Protein AF-A0A1F7X218-F1 (afdb_monomer)

Structure (mmCIF, N/CA/C/O backbone):
data_AF-A0A1F7X218-F1
#
_entry.id   AF-A0A1F7X218-F1
#
loop_
_atom_site.group_PDB
_atom_site.id
_atom_site.type_symbol
_atom_site.label_atom_id
_atom_site.label_alt_id
_atom_site.label_comp_id
_atom_site.label_asym_id
_atom_site.label_entity_id
_atom_site.label_seq_id
_atom_site.pdbx_PDB_ins_code
_atom_site.Cartn_x
_atom_site.Cartn_y
_atom_site.Cartn_z
_atom_site.occupancy
_atom_site.B_iso_or_equiv
_atom_site.auth_seq_id
_atom_site.auth_comp_id
_atom_site.auth_asym_id
_atom_site.auth_atom_id
_atom_site.pdbx_PDB_model_num
ATOM 1 N N . MET A 1 1 ? 25.423 7.114 1.456 1.00 47.88 1 MET A N 1
ATOM 2 C CA . MET A 1 1 ? 23.994 7.000 1.081 1.00 47.88 1 MET A CA 1
ATOM 3 C C . MET A 1 1 ? 23.928 6.891 -0.432 1.00 47.88 1 MET A C 1
ATOM 5 O O . MET A 1 1 ? 24.607 7.679 -1.079 1.00 47.88 1 MET A O 1
ATOM 9 N N . SER A 1 2 ? 23.208 5.918 -0.995 1.00 45.34 2 SER A N 1
ATOM 10 C CA . SER A 1 2 ? 23.047 5.819 -2.453 1.00 45.34 2 SER A CA 1
ATOM 11 C C . SER A 1 2 ? 22.156 6.954 -2.964 1.00 45.34 2 SER A C 1
ATOM 13 O O . SER A 1 2 ? 21.185 7.329 -2.310 1.00 45.34 2 SER A O 1
ATOM 15 N N . GLU A 1 3 ? 22.471 7.518 -4.132 1.00 68.12 3 GLU A N 1
ATOM 16 C CA . GLU A 1 3 ? 21.651 8.583 -4.731 1.00 68.12 3 GLU A CA 1
ATOM 17 C C . GLU A 1 3 ? 20.257 8.104 -5.172 1.00 68.12 3 GLU A C 1
ATOM 19 O O . GLU A 1 3 ? 19.322 8.903 -5.261 1.00 68.12 3 GLU A O 1
ATOM 24 N N . ILE A 1 4 ? 20.120 6.807 -5.449 1.00 71.38 4 ILE A N 1
ATOM 25 C CA . ILE A 1 4 ? 18.942 6.193 -6.065 1.00 71.38 4 ILE A CA 1
ATOM 26 C C . ILE A 1 4 ? 18.221 5.327 -5.028 1.00 71.38 4 ILE A C 1
ATOM 28 O O . ILE A 1 4 ? 18.868 4.546 -4.320 1.00 71.38 4 ILE A O 1
ATOM 32 N N . ARG A 1 5 ? 16.889 5.475 -4.940 1.00 74.81 5 ARG A N 1
ATOM 33 C CA . ARG A 1 5 ? 16.036 4.624 -4.099 1.00 74.81 5 ARG A CA 1
ATOM 34 C C . ARG A 1 5 ? 16.045 3.191 -4.636 1.00 74.81 5 ARG A C 1
ATOM 36 O O . ARG A 1 5 ? 15.810 2.968 -5.820 1.00 74.81 5 ARG A O 1
ATOM 43 N N . THR A 1 6 ? 16.301 2.220 -3.764 1.00 84.06 6 THR A N 1
ATOM 44 C CA . THR A 1 6 ? 16.235 0.788 -4.090 1.00 84.06 6 THR A CA 1
ATOM 45 C C . THR A 1 6 ? 14.907 0.187 -3.633 1.00 84.06 6 THR A C 1
ATOM 47 O O . THR A 1 6 ? 14.291 0.677 -2.681 1.00 84.06 6 THR A O 1
ATOM 50 N N . ILE A 1 7 ? 14.462 -0.878 -4.306 1.00 84.94 7 ILE A N 1
ATOM 51 C CA . ILE A 1 7 ? 13.255 -1.620 -3.923 1.00 84.94 7 ILE A CA 1
ATOM 52 C C . ILE A 1 7 ? 13.508 -2.291 -2.571 1.00 84.94 7 ILE A C 1
ATOM 54 O O . ILE A 1 7 ? 14.444 -3.077 -2.430 1.00 84.94 7 ILE A O 1
ATOM 58 N N . ARG A 1 8 ? 12.670 -1.976 -1.580 1.00 87.06 8 ARG A N 1
ATOM 59 C CA . ARG A 1 8 ? 12.684 -2.628 -0.266 1.00 87.06 8 ARG A CA 1
ATOM 60 C C . ARG A 1 8 ? 11.854 -3.904 -0.290 1.00 87.06 8 ARG A C 1
ATOM 62 O O . ARG A 1 8 ? 12.276 -4.919 0.253 1.00 87.06 8 ARG A O 1
ATOM 69 N N . ARG A 1 9 ? 10.661 -3.836 -0.888 1.00 86.12 9 ARG A N 1
ATOM 70 C CA . ARG A 1 9 ? 9.694 -4.938 -0.915 1.00 86.12 9 ARG A CA 1
ATOM 71 C C . ARG A 1 9 ? 8.731 -4.789 -2.089 1.00 86.12 9 ARG A C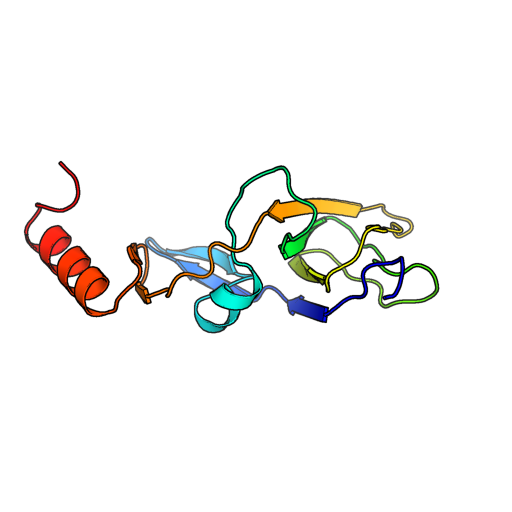 1
ATOM 73 O O . ARG A 1 9 ? 8.331 -3.677 -2.430 1.00 86.12 9 ARG A O 1
ATOM 80 N N . ILE A 1 10 ? 8.341 -5.921 -2.664 1.00 86.31 10 ILE A N 1
ATOM 81 C CA . ILE A 1 10 ? 7.256 -6.035 -3.643 1.00 86.31 10 ILE A CA 1
ATOM 82 C C . ILE A 1 10 ? 6.118 -6.778 -2.951 1.00 86.31 10 ILE A C 1
ATOM 84 O O . ILE A 1 10 ? 6.353 -7.812 -2.324 1.00 86.31 10 ILE A O 1
ATOM 88 N N . ILE A 1 11 ? 4.899 -6.249 -3.033 1.00 84.75 11 ILE A N 1
ATOM 89 C CA . ILE A 1 11 ? 3.715 -6.875 -2.445 1.00 84.75 11 ILE A CA 1
ATOM 90 C C . ILE A 1 11 ? 2.713 -7.186 -3.547 1.00 84.75 11 ILE A C 1
ATOM 92 O O . ILE A 1 11 ? 2.259 -6.293 -4.266 1.00 84.75 11 ILE A O 1
ATOM 96 N N . THR A 1 12 ? 2.379 -8.468 -3.675 1.00 86.06 12 THR A N 1
ATOM 97 C CA . THR A 1 12 ? 1.374 -8.970 -4.612 1.00 86.06 12 THR A CA 1
ATOM 98 C C . THR A 1 12 ? -0.015 -8.823 -4.012 1.00 86.06 12 THR A C 1
ATOM 100 O O . THR A 1 12 ? -0.281 -9.294 -2.906 1.00 86.06 12 THR A O 1
ATOM 103 N N . GLY A 1 13 ? -0.923 -8.193 -4.756 1.00 78.75 13 GLY A N 1
ATOM 104 C CA . GLY A 1 13 ? -2.309 -8.055 -4.343 1.00 78.75 13 GLY A CA 1
ATOM 105 C C . GLY A 1 13 ? -3.016 -9.405 -4.204 1.00 78.75 13 GLY A C 1
ATOM 106 O O . GLY A 1 13 ? -2.970 -10.251 -5.098 1.00 78.75 13 GLY A O 1
ATOM 107 N N . THR A 1 14 ? -3.731 -9.587 -3.099 1.00 79.56 14 THR A N 1
ATOM 108 C CA . THR A 1 14 ? -4.541 -10.782 -2.834 1.00 79.56 14 THR A CA 1
ATOM 109 C C . THR A 1 14 ? -6.016 -10.480 -3.060 1.00 79.56 14 THR A C 1
ATOM 111 O O . THR A 1 14 ? -6.502 -9.394 -2.745 1.00 79.56 14 THR A O 1
ATOM 114 N N . ARG A 1 15 ? -6.761 -11.427 -3.641 1.00 81.31 15 ARG A N 1
ATOM 115 C CA . ARG A 1 15 ? -8.216 -11.278 -3.782 1.00 81.31 15 ARG A CA 1
ATOM 116 C C . ARG A 1 15 ? -8.864 -11.441 -2.412 1.00 81.31 15 ARG A C 1
ATOM 118 O O . ARG A 1 15 ? -8.681 -12.471 -1.775 1.00 81.31 15 ARG A O 1
ATOM 125 N N . THR A 1 16 ? -9.648 -10.455 -2.003 1.00 78.00 16 THR A N 1
ATOM 126 C CA . THR A 1 16 ? -10.410 -10.473 -0.754 1.00 78.00 16 THR A CA 1
ATOM 127 C C . THR A 1 16 ? -11.826 -9.953 -0.983 1.00 78.00 16 THR A C 1
ATOM 129 O O . THR A 1 16 ? -12.162 -9.453 -2.062 1.00 78.00 16 THR A O 1
ATOM 132 N N . GLN A 1 17 ? -12.662 -10.099 0.038 1.00 74.25 17 GLN A N 1
ATOM 133 C CA . GLN A 1 17 ? -14.021 -9.592 0.081 1.00 74.25 17 GLN A CA 1
ATOM 134 C C . GLN A 1 17 ? -14.181 -8.711 1.324 1.00 74.25 17 GLN A C 1
ATOM 136 O O . GLN A 1 17 ? -13.880 -9.169 2.422 1.00 74.25 17 GLN A O 1
ATOM 141 N N . ASP A 1 18 ? -14.637 -7.470 1.148 1.00 65.75 18 ASP A N 1
ATOM 142 C CA . ASP A 1 18 ? -14.956 -6.553 2.251 1.00 65.75 18 ASP A CA 1
ATOM 143 C C . ASP A 1 18 ? -16.465 -6.288 2.328 1.00 65.75 18 ASP A C 1
ATOM 145 O O . ASP A 1 18 ? -17.181 -6.356 1.322 1.00 65.75 18 ASP A O 1
ATOM 149 N N . GLY A 1 19 ? -16.934 -5.927 3.528 1.00 64.88 19 GLY A N 1
ATOM 150 C CA . GLY A 1 19 ? -18.281 -5.406 3.776 1.00 64.88 19 GLY A CA 1
ATOM 151 C C . GLY A 1 19 ? -19.394 -6.230 3.122 1.00 64.88 19 GLY A C 1
ATOM 152 O O . GLY A 1 19 ? -19.411 -7.453 3.231 1.00 64.88 19 GLY A O 1
ATOM 153 N N . ALA A 1 20 ? -20.305 -5.557 2.410 1.00 56.84 20 ALA A N 1
ATOM 154 C CA . ALA A 1 20 ? -21.471 -6.113 1.705 1.00 56.84 20 ALA A CA 1
ATOM 155 C C . ALA A 1 20 ? -21.137 -7.052 0.518 1.00 56.84 20 ALA A C 1
ATOM 157 O O . ALA A 1 20 ? -21.854 -7.111 -0.479 1.00 56.84 20 ALA A O 1
ATOM 158 N N . GLY A 1 21 ? -20.026 -7.777 0.596 1.00 67.56 21 GLY A N 1
ATOM 159 C CA . GLY A 1 21 ? -19.609 -8.760 -0.382 1.00 67.56 21 GLY A CA 1
ATOM 160 C C . GLY A 1 21 ? -18.758 -8.204 -1.525 1.00 67.56 21 GLY A C 1
ATOM 161 O O . GLY A 1 21 ? -18.592 -8.895 -2.535 1.00 67.56 21 GLY A O 1
ATOM 162 N N . VAL A 1 22 ? -18.200 -6.999 -1.384 1.00 52.97 22 VAL A N 1
ATOM 163 C CA . VAL A 1 22 ? -17.408 -6.331 -2.425 1.00 52.97 22 VAL A CA 1
ATOM 164 C C . VAL A 1 22 ? -16.090 -7.070 -2.627 1.00 52.97 22 VAL A C 1
ATOM 166 O O . VAL A 1 22 ? -15.276 -7.165 -1.713 1.00 52.97 22 VAL A O 1
ATOM 169 N N . LYS A 1 23 ? -15.865 -7.585 -3.841 1.00 65.31 23 LYS A N 1
ATOM 170 C CA . LYS A 1 23 ? -14.609 -8.243 -4.219 1.00 65.31 23 LYS A CA 1
ATOM 171 C C . LYS A 1 23 ? -13.578 -7.195 -4.608 1.00 65.31 23 LYS A C 1
ATOM 173 O O . LYS A 1 23 ? -13.820 -6.397 -5.509 1.00 65.31 23 LYS A O 1
ATOM 178 N N . LEU A 1 24 ? -12.412 -7.247 -3.984 1.00 70.88 24 LEU A N 1
ATOM 179 C CA . LEU A 1 24 ? -11.304 -6.342 -4.268 1.00 70.88 24 LEU A CA 1
ATOM 180 C C . LEU A 1 24 ? -9.964 -7.069 -4.215 1.00 70.88 24 LEU A C 1
ATOM 182 O O . LEU A 1 24 ? -9.855 -8.199 -3.740 1.00 70.88 24 LEU A O 1
ATOM 186 N N . VAL A 1 25 ? -8.939 -6.416 -4.748 1.00 72.69 25 VAL A N 1
ATOM 187 C CA . VAL A 1 25 ? -7.553 -6.864 -4.638 1.00 72.69 25 VAL A CA 1
ATOM 188 C C . VAL A 1 25 ? -6.899 -6.018 -3.553 1.00 72.69 25 VAL A C 1
ATOM 190 O O . VAL A 1 25 ? -6.694 -4.823 -3.748 1.00 72.69 25 VAL A O 1
ATOM 193 N N . ARG A 1 26 ? -6.620 -6.618 -2.392 1.00 76.69 26 ARG A N 1
ATOM 194 C CA . ARG A 1 26 ? -5.966 -5.948 -1.266 1.00 76.69 26 ARG A CA 1
ATOM 195 C C . ARG A 1 26 ? -4.462 -6.110 -1.383 1.00 76.69 26 ARG A C 1
ATOM 197 O O . ARG A 1 26 ? -3.953 -7.224 -1.482 1.00 76.69 26 ARG A O 1
ATOM 204 N N . VAL A 1 27 ? -3.774 -4.979 -1.368 1.00 67.88 27 VAL A N 1
ATOM 205 C CA . VAL A 1 27 ? -2.329 -4.896 -1.612 1.00 67.88 27 VAL A CA 1
ATOM 206 C C . VAL A 1 27 ? -1.584 -4.477 -0.345 1.00 67.88 27 VAL A C 1
ATOM 208 O O . VAL A 1 27 ? -0.432 -4.839 -0.168 1.00 67.88 27 VAL A O 1
ATOM 211 N N . PHE A 1 28 ? -2.259 -3.783 0.570 1.00 73.06 28 PHE A N 1
ATOM 212 C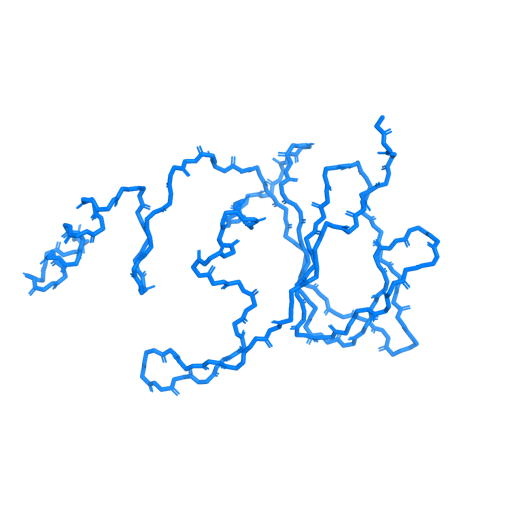 CA . PHE A 1 28 ? -1.788 -3.471 1.917 1.00 73.06 28 PHE A CA 1
ATOM 213 C C . PHE A 1 28 ? -2.912 -3.807 2.906 1.00 73.06 28 PHE A C 1
ATOM 215 O O . PHE A 1 28 ? -4.072 -3.447 2.695 1.00 73.06 28 PHE A O 1
ATOM 222 N N . GLY A 1 29 ? -2.580 -4.579 3.941 1.00 63.66 29 GLY A N 1
ATOM 223 C CA . GLY A 1 29 ? -3.502 -5.055 4.975 1.00 63.66 29 GLY A CA 1
ATOM 224 C C . GLY A 1 29 ? -2.903 -4.905 6.370 1.00 63.66 29 GLY A C 1
ATOM 225 O O . GLY A 1 29 ? -1.820 -4.347 6.514 1.00 63.66 29 GLY A O 1
ATOM 226 N N . TYR A 1 30 ? -3.595 -5.420 7.392 1.00 64.31 30 TYR A N 1
ATOM 227 C CA . TYR A 1 30 ? -3.263 -5.194 8.808 1.00 64.31 30 TYR A CA 1
ATOM 228 C C . TYR A 1 30 ? -1.774 -5.355 9.134 1.00 64.31 30 TYR A C 1
ATOM 230 O O . TYR A 1 30 ? -1.170 -4.471 9.741 1.00 64.31 30 TYR A O 1
ATOM 238 N N . HIS A 1 31 ? -1.163 -6.434 8.644 1.00 72.06 31 HIS A N 1
ATOM 239 C CA . HIS A 1 31 ? 0.237 -6.760 8.908 1.00 72.06 31 HIS A CA 1
ATOM 240 C C . HIS A 1 31 ? 1.255 -5.875 8.174 1.00 72.06 31 HIS A C 1
ATOM 242 O O . HIS A 1 31 ? 2.391 -5.778 8.629 1.00 72.06 31 HIS A O 1
ATOM 248 N N . ASP A 1 32 ? 0.861 -5.215 7.084 1.00 68.00 32 ASP A N 1
ATOM 249 C CA . ASP A 1 32 ? 1.757 -4.404 6.254 1.00 68.00 32 ASP A CA 1
ATOM 250 C C . ASP A 1 32 ? 1.567 -2.895 6.480 1.00 68.00 32 ASP A C 1
ATOM 252 O O . ASP A 1 32 ? 2.378 -2.105 6.020 1.00 68.00 32 ASP A O 1
ATOM 256 N N . THR A 1 33 ? 0.538 -2.470 7.222 1.00 65.69 33 THR A N 1
ATOM 257 C CA . THR A 1 33 ? 0.180 -1.050 7.431 1.00 65.69 33 THR A CA 1
ATOM 258 C C . THR A 1 33 ? 1.361 -0.174 7.861 1.00 65.69 33 THR A C 1
ATOM 260 O O . THR A 1 33 ? 1.521 0.934 7.362 1.00 65.69 33 THR A O 1
ATOM 263 N N . LYS A 1 34 ? 2.232 -0.688 8.741 1.00 70.69 34 LYS A N 1
ATOM 264 C CA . LYS A 1 34 ? 3.418 0.036 9.233 1.00 70.69 34 LYS A CA 1
ATOM 265 C C . LYS A 1 34 ? 4.442 0.338 8.139 1.00 70.69 34 LYS A C 1
ATOM 267 O O . LYS A 1 34 ? 5.187 1.302 8.255 1.00 70.69 34 LYS A O 1
ATOM 272 N N . ASP A 1 35 ? 4.500 -0.493 7.103 1.00 69.94 35 ASP A N 1
ATOM 273 C CA . ASP A 1 35 ? 5.424 -0.315 5.986 1.00 69.94 35 ASP A CA 1
ATOM 274 C C . ASP A 1 35 ? 4.951 0.787 5.011 1.00 69.94 35 ASP A C 1
ATOM 276 O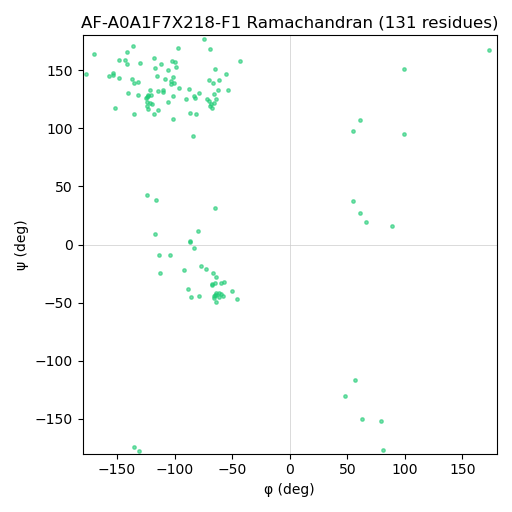 O . ASP A 1 35 ? 5.771 1.300 4.251 1.00 69.94 35 ASP A O 1
ATOM 280 N N . PHE A 1 36 ? 3.664 1.168 5.048 1.00 66.06 36 PHE A N 1
ATOM 281 C CA . PHE A 1 36 ? 3.030 2.139 4.138 1.00 66.06 36 PHE A CA 1
ATOM 282 C C . PHE A 1 36 ? 2.502 3.408 4.834 1.00 66.06 36 PHE A C 1
ATOM 284 O O . PHE A 1 36 ? 1.825 4.212 4.199 1.00 66.06 36 PHE A O 1
ATOM 291 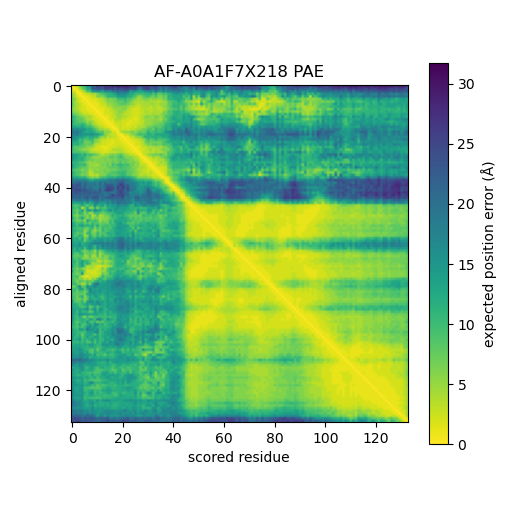N N . ASP A 1 37 ? 2.821 3.611 6.114 1.00 58.84 37 ASP A N 1
ATOM 292 C CA . ASP A 1 37 ? 2.584 4.871 6.831 1.00 58.84 37 ASP A CA 1
ATOM 293 C C . ASP A 1 37 ? 3.516 5.973 6.259 1.00 58.84 37 ASP A C 1
ATOM 295 O O . ASP A 1 37 ? 4.741 5.779 6.261 1.00 58.84 37 ASP A O 1
ATOM 299 N N . PRO A 1 38 ? 3.005 7.107 5.728 1.00 49.81 38 PRO A N 1
ATOM 300 C CA . PRO A 1 38 ? 1.655 7.650 5.887 1.00 49.81 38 PRO A CA 1
ATOM 301 C C . PRO A 1 38 ? 0.706 7.429 4.705 1.00 49.81 38 PRO A C 1
ATOM 303 O O . PRO A 1 38 ? 1.090 7.355 3.535 1.00 49.81 38 PRO A O 1
ATOM 306 N N . PHE A 1 39 ? -0.585 7.492 5.022 1.00 54.38 39 PHE A N 1
ATOM 307 C CA . PHE A 1 39 ? -1.654 7.664 4.048 1.00 54.38 39 PHE A CA 1
ATOM 308 C C . PHE A 1 39 ? -1.824 9.161 3.736 1.00 54.38 39 PHE A C 1
ATOM 310 O O . PHE A 1 39 ? -2.543 9.874 4.423 1.00 54.38 39 PHE A O 1
ATOM 317 N N . LEU A 1 40 ? -1.136 9.603 2.677 1.00 40.47 40 LEU A N 1
ATOM 318 C CA . LEU A 1 40 ? -1.161 10.936 2.050 1.00 40.47 40 LEU A CA 1
ATOM 319 C C . LEU A 1 40 ? -0.734 12.149 2.907 1.00 40.47 40 LEU A C 1
ATOM 321 O O . LEU A 1 40 ? -1.516 12.713 3.663 1.00 40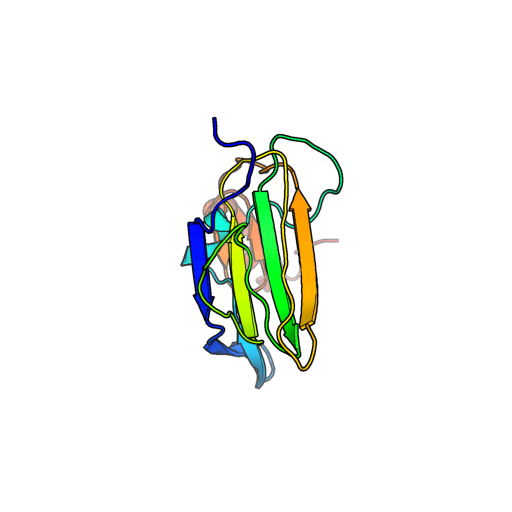.47 40 LEU A O 1
ATOM 325 N N . MET A 1 41 ? 0.458 12.672 2.600 1.00 30.06 41 MET A N 1
ATOM 326 C CA . MET A 1 41 ? 0.803 14.100 2.659 1.00 30.06 41 MET A CA 1
ATOM 327 C C . MET A 1 41 ? 1.906 14.369 1.628 1.00 30.06 41 MET A C 1
ATOM 329 O O . MET A 1 41 ? 2.995 13.817 1.752 1.00 30.06 41 MET A O 1
ATOM 333 N N . LEU A 1 42 ? 1.635 15.208 0.625 1.00 33.97 42 LEU A N 1
ATOM 334 C CA . LEU A 1 42 ? 2.633 15.626 -0.364 1.00 33.97 42 LEU A CA 1
ATOM 335 C C . LEU A 1 42 ? 3.541 16.711 0.244 1.00 33.97 42 LEU A C 1
ATOM 337 O O . LEU A 1 42 ? 3.031 17.681 0.797 1.00 33.97 42 LEU A O 1
ATOM 341 N N . ASP A 1 43 ? 4.854 16.502 0.096 1.00 34.88 43 ASP A N 1
ATOM 342 C CA . ASP A 1 43 ? 6.023 17.313 0.497 1.00 34.88 43 ASP A CA 1
ATOM 343 C C . ASP A 1 43 ? 6.740 16.903 1.799 1.00 34.88 43 ASP A C 1
ATOM 345 O O . ASP A 1 43 ? 6.411 17.361 2.890 1.00 34.88 43 ASP A O 1
ATOM 349 N N . ALA A 1 44 ? 7.809 16.098 1.663 1.00 36.16 44 ALA A N 1
ATOM 350 C CA . ALA A 1 44 ? 9.018 16.142 2.508 1.00 36.16 44 ALA A CA 1
ATOM 351 C C . ALA A 1 44 ? 10.085 15.132 2.035 1.00 36.16 44 ALA A C 1
ATOM 353 O O . ALA A 1 44 ? 9.763 14.021 1.628 1.00 36.16 44 ALA A O 1
ATOM 354 N N . PHE A 1 45 ? 11.371 15.462 2.191 1.00 44.06 45 PHE A N 1
ATOM 355 C CA . PHE A 1 45 ? 12.515 14.608 1.820 1.00 44.06 45 PHE A CA 1
ATOM 356 C C . PHE A 1 45 ? 12.861 13.484 2.830 1.00 44.06 45 PHE A C 1
ATOM 358 O O . PHE A 1 45 ? 13.883 12.822 2.672 1.00 44.06 45 PHE A O 1
ATOM 365 N N . ASP A 1 46 ? 11.988 13.210 3.807 1.00 59.56 46 ASP A N 1
ATOM 366 C CA . ASP A 1 46 ? 12.093 12.109 4.788 1.00 59.56 46 ASP A CA 1
ATOM 367 C C . ASP A 1 46 ? 10.843 11.210 4.752 1.00 59.56 46 ASP A C 1
ATOM 369 O O . ASP A 1 46 ? 10.267 10.843 5.781 1.00 59.56 46 ASP A O 1
ATOM 373 N N . SER A 1 47 ? 10.390 10.907 3.538 1.00 72.12 47 SER A N 1
ATOM 374 C CA . SER A 1 47 ? 9.076 10.319 3.293 1.00 72.12 47 SER A CA 1
ATOM 375 C C . SER A 1 47 ? 9.130 8.851 2.864 1.00 72.12 47 SER A C 1
ATOM 377 O O . SER A 1 47 ? 10.005 8.436 2.086 1.00 72.12 47 SER A O 1
ATOM 379 N N . THR A 1 48 ? 8.153 8.079 3.348 1.00 83.44 48 THR A N 1
ATOM 380 C CA . THR A 1 48 ? 7.803 6.757 2.816 1.00 83.44 48 THR A CA 1
ATOM 381 C C . THR A 1 48 ? 7.311 6.954 1.393 1.00 83.44 48 THR A C 1
ATOM 383 O O . THR A 1 48 ? 6.399 7.744 1.170 1.00 83.44 48 THR A O 1
ATOM 386 N N . LEU A 1 49 ? 7.917 6.246 0.438 1.00 87.38 49 LEU A N 1
ATOM 387 C CA . LEU A 1 49 ? 7.544 6.295 -0.971 1.00 87.38 49 LEU A CA 1
ATOM 388 C C . LEU A 1 49 ? 7.194 4.888 -1.439 1.00 87.38 49 LEU A C 1
ATOM 390 O O . LEU A 1 49 ? 7.990 3.956 -1.286 1.00 87.38 49 LEU A O 1
ATOM 394 N N . PHE A 1 50 ? 6.024 4.743 -2.046 1.00 90.88 50 PHE A N 1
ATOM 395 C CA . PHE A 1 50 ? 5.616 3.510 -2.701 1.00 90.88 50 PHE A CA 1
ATOM 396 C C . PHE A 1 50 ? 4.816 3.792 -3.967 1.00 90.88 50 PHE A C 1
ATOM 398 O O . PHE A 1 50 ? 4.248 4.868 -4.149 1.00 90.88 50 PHE A O 1
ATOM 405 N N . VAL A 1 51 ? 4.775 2.806 -4.857 1.00 91.31 51 VAL A N 1
ATOM 406 C CA . VAL A 1 51 ? 3.894 2.836 -6.026 1.00 91.31 51 VAL A CA 1
ATOM 407 C C . VAL A 1 51 ? 2.885 1.710 -5.971 1.00 91.31 51 VAL A C 1
ATOM 409 O O . VAL A 1 51 ? 3.185 0.647 -5.437 1.00 91.31 51 VAL A O 1
ATOM 412 N N . TYR A 1 52 ? 1.724 1.920 -6.583 1.00 91.50 52 TYR A N 1
ATOM 413 C CA . TYR A 1 52 ? 0.777 0.857 -6.908 1.00 91.50 52 TYR A CA 1
ATOM 414 C C . TYR A 1 52 ? 0.525 0.821 -8.414 1.00 91.50 52 TYR A C 1
ATOM 416 O O . TYR A 1 52 ? 0.096 1.817 -8.997 1.00 91.50 52 TYR A O 1
ATOM 424 N N . ILE A 1 53 ? 0.796 -0.318 -9.051 1.00 91.94 53 ILE A N 1
ATOM 425 C CA . ILE A 1 53 ? 0.689 -0.468 -10.505 1.00 91.94 53 ILE A CA 1
ATOM 426 C C . ILE A 1 53 ? -0.749 -0.839 -10.868 1.00 91.94 53 ILE A C 1
ATOM 428 O O . ILE A 1 53 ? -1.224 -1.930 -10.548 1.00 91.94 53 ILE A O 1
ATOM 432 N N . ILE A 1 54 ? -1.434 0.076 -11.555 1.00 92.50 54 ILE A N 1
ATOM 433 C CA . ILE A 1 54 ? -2.818 -0.091 -12.007 1.00 92.50 54 ILE A CA 1
ATOM 434 C C . ILE A 1 54 ? -2.859 -0.963 -13.264 1.00 92.50 54 ILE A C 1
ATOM 436 O O . ILE A 1 54 ? -3.701 -1.849 -13.363 1.00 92.50 54 ILE A O 1
ATOM 440 N N . GLU A 1 55 ? -1.958 -0.708 -14.214 1.00 93.25 55 GLU A N 1
ATOM 441 C CA . GLU A 1 55 ? -1.970 -1.332 -15.539 1.00 93.25 55 GLU A CA 1
ATOM 442 C C . GLU A 1 55 ? -0.552 -1.382 -16.124 1.00 93.25 55 GLU A C 1
ATOM 444 O O . GLU A 1 55 ? 0.256 -0.472 -15.912 1.00 93.25 55 GLU A O 1
ATOM 449 N N . GLY A 1 56 ? -0.252 -2.431 -16.888 1.00 94.38 56 GLY A N 1
ATOM 450 C CA . GLY A 1 56 ? 1.034 -2.586 -17.566 1.00 94.38 56 GLY A CA 1
ATOM 451 C C . GLY A 1 56 ? 2.150 -3.073 -16.641 1.00 94.38 56 GLY A C 1
ATOM 452 O O . GLY A 1 56 ? 1.906 -3.827 -15.695 1.00 94.38 56 GLY A O 1
ATOM 453 N N . ALA A 1 57 ? 3.396 -2.702 -16.951 1.00 95.00 57 ALA A N 1
ATOM 454 C CA . ALA A 1 57 ? 4.559 -3.169 -16.199 1.00 95.00 57 ALA A CA 1
ATOM 455 C C . ALA A 1 57 ? 5.747 -2.202 -16.264 1.00 95.00 57 ALA A C 1
ATOM 457 O O . ALA A 1 57 ? 5.982 -1.556 -17.288 1.00 95.00 57 ALA A O 1
ATOM 458 N N . ALA A 1 58 ? 6.538 -2.143 -15.193 1.00 94.25 58 ALA A N 1
ATOM 459 C CA . ALA A 1 58 ? 7.741 -1.318 -15.132 1.00 94.25 58 ALA A CA 1
ATOM 460 C C . ALA A 1 58 ? 8.843 -1.926 -14.259 1.00 94.25 58 ALA A C 1
ATOM 462 O O . ALA A 1 58 ? 8.595 -2.753 -13.385 1.00 94.25 58 ALA A O 1
ATOM 463 N N . ARG A 1 59 ? 10.077 -1.482 -14.503 1.00 93.75 59 ARG A N 1
ATOM 464 C CA . ARG A 1 59 ? 11.229 -1.674 -13.614 1.00 93.75 59 ARG A CA 1
ATOM 465 C C . ARG A 1 59 ? 11.465 -0.395 -12.823 1.00 93.75 59 ARG A C 1
ATOM 467 O O . ARG A 1 59 ? 11.427 0.685 -13.407 1.00 93.75 59 ARG A O 1
ATOM 474 N N . PHE A 1 60 ? 11.774 -0.513 -11.535 1.00 90.81 60 PHE A N 1
ATOM 475 C CA . PHE A 1 60 ? 12.013 0.638 -10.652 1.00 90.81 60 PHE A CA 1
ATOM 476 C C . PHE A 1 60 ? 13.450 0.685 -10.105 1.00 90.81 60 PHE A C 1
ATOM 478 O O . PHE A 1 60 ? 13.684 0.999 -8.941 1.00 90.81 60 PHE A O 1
ATOM 485 N N . ALA A 1 61 ? 14.417 0.323 -10.950 1.00 83.25 61 ALA A N 1
ATOM 486 C CA . ALA A 1 61 ? 15.848 0.359 -10.661 1.00 83.25 61 ALA A CA 1
ATOM 487 C C . ALA A 1 61 ? 16.600 1.076 -11.796 1.00 83.25 61 ALA A C 1
ATOM 489 O O . ALA A 1 61 ? 16.108 1.137 -12.924 1.00 83.25 61 ALA A O 1
ATOM 490 N N . ALA A 1 62 ? 17.780 1.622 -11.488 1.00 73.81 62 ALA A N 1
ATOM 491 C CA . ALA A 1 62 ? 18.593 2.383 -12.441 1.00 73.81 62 ALA A CA 1
ATOM 492 C C . ALA A 1 62 ? 19.117 1.521 -13.596 1.00 73.81 62 ALA A C 1
ATOM 494 O O . ALA A 1 62 ? 19.001 1.897 -14.759 1.00 73.81 62 ALA A O 1
ATOM 495 N N . GLU A 1 63 ? 19.641 0.342 -13.266 1.00 73.56 63 GLU A N 1
ATOM 496 C CA . GLU A 1 63 ? 20.087 -0.665 -14.220 1.00 73.56 63 GLU A CA 1
ATOM 497 C C . GLU A 1 63 ? 19.633 -2.045 -13.749 1.00 73.56 63 GLU A C 1
ATOM 499 O O . GLU A 1 63 ? 19.611 -2.335 -12.551 1.00 73.56 63 GLU A O 1
ATOM 504 N N . GLY A 1 64 ? 19.236 -2.896 -14.695 1.00 72.75 64 GLY A N 1
ATOM 505 C CA . GLY A 1 64 ? 18.622 -4.181 -14.371 1.00 72.75 64 GLY A CA 1
ATOM 506 C C . GLY A 1 64 ? 17.297 -4.028 -13.614 1.00 72.75 64 GLY A C 1
ATOM 507 O O . GLY A 1 64 ? 16.549 -3.070 -13.812 1.00 72.75 64 GLY A O 1
ATOM 508 N N . GLY A 1 65 ? 16.984 -5.009 -12.770 1.00 81.12 65 GLY A N 1
ATOM 509 C CA . GLY A 1 65 ? 15.772 -5.025 -11.954 1.00 81.12 65 GLY A CA 1
ATOM 510 C C . GLY A 1 65 ? 14.640 -5.881 -12.522 1.00 81.12 65 GLY A C 1
ATOM 511 O O . GLY A 1 65 ? 14.503 -6.090 -13.734 1.00 81.12 65 GLY A O 1
ATOM 512 N N . GLU A 1 66 ? 13.830 -6.387 -11.598 1.00 91.12 66 GLU A N 1
ATOM 513 C CA . GLU A 1 66 ? 12.646 -7.184 -11.894 1.00 91.12 66 GLU A CA 1
ATOM 514 C C . GLU A 1 66 ? 11.589 -6.336 -12.606 1.00 91.12 66 GLU A C 1
ATOM 516 O O . GLU A 1 66 ? 11.373 -5.166 -12.275 1.00 91.12 66 GLU A O 1
ATOM 521 N N . LEU A 1 67 ? 10.946 -6.928 -13.614 1.00 94.19 67 LEU A N 1
ATOM 522 C CA . LEU A 1 67 ? 9.797 -6.319 -14.263 1.00 94.19 67 LEU A CA 1
ATOM 523 C C . LEU A 1 67 ? 8.555 -6.583 -13.409 1.00 94.19 67 LEU A C 1
ATOM 525 O O . LEU A 1 67 ? 8.101 -7.719 -13.319 1.00 94.19 67 LEU A O 1
ATOM 529 N N . ILE A 1 68 ? 7.993 -5.529 -12.826 1.00 95.88 68 ILE A N 1
ATOM 530 C CA . ILE A 1 68 ? 6.850 -5.626 -11.919 1.00 95.88 68 ILE A CA 1
ATOM 531 C C . ILE A 1 68 ? 5.589 -5.242 -12.686 1.00 95.88 68 ILE A C 1
ATOM 533 O O . ILE A 1 68 ? 5.541 -4.201 -13.344 1.00 95.88 68 ILE A O 1
ATOM 537 N N . THR A 1 69 ? 4.585 -6.111 -12.627 1.00 96.50 69 THR A N 1
ATOM 538 C CA . THR A 1 69 ? 3.323 -5.979 -13.365 1.00 96.50 69 THR A CA 1
ATOM 539 C C . THR A 1 69 ? 2.224 -5.367 -12.495 1.00 96.50 69 THR A C 1
ATOM 541 O O . THR A 1 69 ? 2.377 -5.220 -11.283 1.00 96.50 69 THR A O 1
ATOM 544 N N . GLU A 1 70 ? 1.104 -5.001 -13.114 1.00 93.81 70 GLU A N 1
ATOM 545 C CA . GLU A 1 70 ? -0.124 -4.560 -12.443 1.00 93.81 70 GLU A CA 1
ATOM 546 C C . GLU A 1 70 ? -0.528 -5.399 -11.215 1.00 93.81 70 GLU A C 1
ATOM 548 O O . GLU A 1 70 ? -0.159 -6.567 -11.074 1.00 93.81 70 GLU A O 1
ATOM 553 N N . LYS A 1 71 ? -1.336 -4.800 -10.329 1.00 90.50 71 LYS A N 1
ATOM 554 C CA . LYS A 1 71 ? -1.809 -5.390 -9.059 1.00 90.50 71 LYS A CA 1
ATOM 555 C C . LYS A 1 71 ? -0.707 -5.632 -8.018 1.00 90.50 71 LYS A C 1
ATOM 557 O O . LYS A 1 71 ? -0.913 -6.390 -7.069 1.00 90.50 71 LYS A O 1
ATOM 562 N N . HIS A 1 72 ? 0.430 -4.959 -8.164 1.00 91.62 72 HIS A N 1
ATOM 563 C CA . HIS A 1 72 ? 1.516 -4.955 -7.188 1.00 91.62 72 HIS A CA 1
ATOM 564 C C . HIS A 1 72 ? 1.709 -3.563 -6.593 1.00 91.62 72 HIS A C 1
ATOM 566 O O . HIS A 1 72 ? 1.590 -2.559 -7.302 1.00 91.62 72 HIS A O 1
ATOM 572 N N . ALA A 1 73 ? 2.062 -3.516 -5.308 1.00 91.25 73 ALA A N 1
ATOM 573 C CA . ALA A 1 73 ? 2.693 -2.345 -4.714 1.00 91.25 73 ALA A CA 1
ATOM 574 C C . ALA A 1 73 ? 4.201 -2.564 -4.579 1.00 91.25 73 ALA A C 1
ATOM 576 O O . ALA A 1 73 ? 4.656 -3.671 -4.285 1.00 91.25 73 ALA A O 1
ATOM 577 N N . VAL A 1 74 ? 4.973 -1.499 -4.772 1.00 90.94 74 VAL A N 1
ATOM 578 C CA . VAL A 1 74 ? 6.432 -1.508 -4.622 1.00 90.94 74 VAL A CA 1
ATOM 579 C C . VAL A 1 74 ? 6.809 -0.445 -3.609 1.00 90.94 74 VAL A C 1
ATOM 581 O O . VAL A 1 74 ? 6.565 0.737 -3.839 1.00 90.94 74 VAL A O 1
ATOM 584 N N . LEU A 1 75 ? 7.391 -0.874 -2.493 1.00 90.75 75 LEU A N 1
ATOM 585 C CA . LEU A 1 75 ? 7.869 0.001 -1.431 1.00 90.75 75 LEU A CA 1
ATOM 586 C C . LEU A 1 75 ? 9.363 0.260 -1.605 1.00 90.75 75 LEU A C 1
ATOM 588 O O . LEU A 1 75 ? 10.147 -0.674 -1.809 1.00 90.75 75 LEU A O 1
ATOM 592 N N . PHE A 1 76 ? 9.764 1.5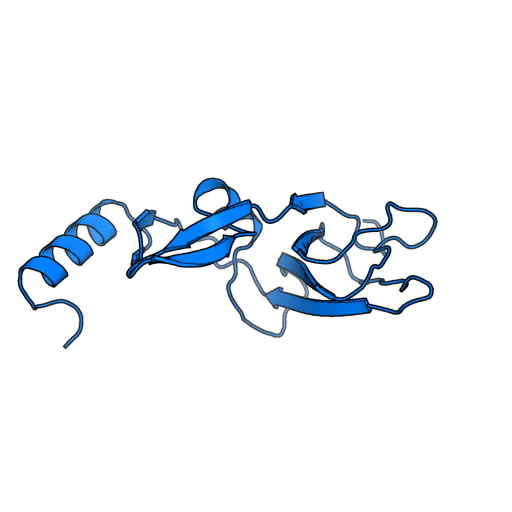20 -1.477 1.00 89.31 76 PHE A N 1
ATOM 593 C CA . PHE A 1 76 ? 11.144 1.945 -1.673 1.00 89.31 76 PHE A CA 1
ATOM 594 C C . PHE A 1 76 ? 11.839 2.262 -0.353 1.00 89.31 76 PHE A C 1
ATOM 596 O O . PHE A 1 76 ? 11.229 2.734 0.603 1.00 89.31 76 PHE A O 1
ATOM 603 N N . ASN A 1 77 ? 13.154 2.053 -0.326 1.00 87.31 77 ASN A N 1
ATOM 604 C CA . ASN A 1 77 ? 14.007 2.610 0.720 1.00 87.31 77 ASN A CA 1
ATOM 605 C C . ASN A 1 77 ? 14.123 4.140 0.584 1.00 87.31 77 ASN A C 1
ATOM 607 O O . ASN A 1 77 ? 13.768 4.722 -0.448 1.00 87.31 77 ASN A O 1
ATOM 611 N N . ASN A 1 78 ? 14.667 4.798 1.611 1.00 81.12 78 ASN A N 1
ATOM 612 C CA . ASN A 1 78 ? 14.983 6.228 1.567 1.00 81.12 78 ASN A CA 1
ATOM 613 C C . ASN A 1 78 ? 16.021 6.546 0.481 1.00 81.12 78 ASN A C 1
ATOM 615 O O . ASN A 1 78 ? 16.972 5.795 0.268 1.00 81.12 78 ASN A O 1
ATOM 619 N N . GLY A 1 79 ? 15.843 7.676 -0.201 1.00 75.38 79 GLY A N 1
ATOM 620 C CA . GLY A 1 79 ? 16.732 8.137 -1.266 1.00 75.38 79 GLY A CA 1
ATOM 621 C C . GLY A 1 79 ? 16.173 9.369 -1.974 1.00 75.38 79 GLY A C 1
ATOM 622 O O . GLY A 1 79 ? 15.016 9.733 -1.787 1.00 75.38 79 GLY A O 1
ATOM 623 N N . LYS A 1 80 ? 17.000 10.035 -2.783 1.00 76.38 80 LYS A N 1
ATOM 624 C CA . LYS A 1 80 ? 16.652 11.341 -3.374 1.00 76.38 80 LYS A CA 1
ATOM 625 C C . LYS A 1 80 ? 15.988 11.245 -4.744 1.00 76.38 80 LYS A C 1
ATOM 627 O O . LYS A 1 80 ? 15.341 12.191 -5.174 1.00 76.38 80 LYS A O 1
ATOM 632 N N . LYS A 1 81 ? 16.192 10.132 -5.450 1.00 79.25 81 LYS A N 1
ATOM 633 C CA . LYS A 1 81 ? 15.719 9.929 -6.822 1.00 79.25 81 LYS A CA 1
ATOM 634 C C . LYS A 1 81 ? 14.813 8.705 -6.892 1.00 79.25 81 LYS A C 1
ATOM 636 O O . LYS A 1 81 ? 15.169 7.639 -6.385 1.00 79.25 81 LYS A O 1
ATOM 641 N N . PHE A 1 82 ? 13.674 8.871 -7.555 1.00 84.25 82 PHE A N 1
ATOM 642 C CA . PHE A 1 82 ? 12.773 7.803 -7.976 1.00 84.25 82 PHE A CA 1
ATOM 643 C C . PHE A 1 82 ? 12.963 7.556 -9.477 1.00 84.25 82 PHE A C 1
ATOM 645 O O . PHE A 1 82 ? 13.104 8.504 -10.249 1.00 84.25 82 PHE A O 1
ATOM 652 N N . MET A 1 83 ? 12.985 6.290 -9.890 1.00 85.25 83 MET A N 1
ATOM 653 C CA . MET A 1 83 ? 13.128 5.899 -11.291 1.00 85.25 83 MET A CA 1
ATOM 654 C C . MET A 1 83 ? 12.081 4.854 -11.649 1.00 85.25 83 MET A C 1
ATOM 656 O O . MET A 1 83 ? 11.837 3.927 -10.881 1.00 85.25 83 MET A O 1
ATOM 660 N N . ALA A 1 84 ? 11.514 4.980 -12.846 1.00 89.81 84 ALA A N 1
ATOM 661 C CA . ALA A 1 84 ? 10.625 3.992 -13.432 1.00 89.81 84 ALA A CA 1
ATOM 662 C C . ALA A 1 84 ? 10.928 3.865 -14.928 1.00 89.81 84 ALA A C 1
ATOM 664 O O . ALA A 1 84 ? 10.986 4.862 -15.647 1.00 89.81 84 ALA A O 1
ATOM 665 N N . LYS A 1 85 ? 11.107 2.633 -15.400 1.00 91.88 85 LYS A N 1
ATOM 666 C CA . LYS A 1 85 ? 11.256 2.299 -16.816 1.00 91.88 85 LYS A CA 1
ATOM 667 C C . LYS A 1 85 ? 10.114 1.384 -17.225 1.00 91.88 85 LYS A C 1
ATOM 669 O O . LYS A 1 85 ? 10.047 0.242 -16.771 1.00 91.88 85 LYS A O 1
ATOM 674 N N . ALA A 1 86 ? 9.224 1.892 -18.071 1.00 92.88 86 ALA A N 1
ATOM 675 C CA . ALA A 1 86 ? 8.101 1.123 -18.590 1.00 92.88 86 ALA A CA 1
ATOM 676 C C . ALA A 1 86 ? 8.570 -0.050 -19.471 1.00 92.88 86 ALA A C 1
ATOM 678 O O . ALA A 1 86 ? 9.621 0.022 -20.114 1.00 92.88 86 ALA A O 1
ATOM 679 N N . ALA A 1 87 ? 7.778 -1.123 -19.500 1.00 91.88 87 ALA A N 1
ATOM 680 C CA . ALA A 1 87 ? 7.856 -2.149 -20.537 1.00 91.88 87 ALA A CA 1
ATOM 681 C C . ALA A 1 87 ? 7.260 -1.649 -21.864 1.00 91.88 87 ALA A C 1
ATOM 683 O O . ALA A 1 87 ? 6.685 -0.564 -21.931 1.00 91.88 87 ALA A O 1
ATOM 684 N N . ASP A 1 88 ? 7.331 -2.482 -22.902 1.00 90.44 88 ASP A N 1
ATOM 685 C CA . ASP A 1 88 ? 6.907 -2.143 -24.268 1.00 90.44 88 ASP A CA 1
ATOM 686 C C . ASP A 1 88 ? 5.439 -1.699 -24.367 1.00 90.44 88 ASP A C 1
ATOM 688 O O . ASP A 1 88 ? 5.094 -0.855 -25.187 1.00 90.44 88 ASP A O 1
ATOM 692 N N . LYS A 1 89 ? 4.566 -2.241 -23.506 1.00 90.06 89 LYS A N 1
ATOM 693 C CA . LYS A 1 89 ? 3.137 -1.885 -23.452 1.00 90.06 89 LYS A CA 1
ATOM 694 C C . LYS A 1 89 ? 2.829 -0.675 -22.559 1.00 90.06 89 LYS A C 1
ATOM 696 O O . LYS A 1 89 ? 1.663 -0.333 -22.389 1.00 90.06 89 LYS A O 1
ATOM 701 N N . GLY A 1 90 ? 3.844 -0.031 -21.987 1.00 91.62 90 GLY A N 1
ATOM 702 C CA . GLY A 1 90 ? 3.678 1.074 -21.047 1.00 91.62 90 GLY A CA 1
ATOM 703 C C . GLY A 1 90 ? 3.369 0.630 -19.612 1.00 91.62 90 GLY A C 1
ATOM 704 O O . GLY A 1 90 ? 3.350 -0.559 -19.277 1.00 91.62 90 GLY A O 1
ATOM 705 N N . VAL A 1 91 ? 3.147 1.619 -18.745 1.00 94.56 91 VAL A N 1
ATOM 706 C CA . VAL A 1 91 ? 2.752 1.430 -17.345 1.00 94.56 91 VAL A CA 1
ATOM 707 C C . VAL A 1 91 ? 1.860 2.586 -16.889 1.00 94.56 91 VAL A C 1
ATOM 709 O O . VAL A 1 91 ? 2.099 3.739 -17.247 1.00 94.56 91 VAL A O 1
ATOM 712 N N . ARG A 1 92 ? 0.863 2.286 -16.059 1.00 94.00 92 ARG A N 1
ATOM 713 C CA . ARG A 1 92 ? 0.083 3.257 -15.289 1.00 94.00 92 ARG A CA 1
ATOM 714 C C . ARG A 1 92 ? 0.170 2.876 -13.819 1.00 94.00 92 ARG A C 1
ATOM 716 O O . ARG A 1 92 ? -0.203 1.767 -13.443 1.00 94.00 92 ARG A O 1
ATOM 723 N N . PHE A 1 93 ? 0.652 3.787 -12.983 1.00 92.31 93 PHE A N 1
ATOM 724 C CA . PHE A 1 93 ? 0.785 3.563 -11.546 1.00 92.31 93 PHE A CA 1
ATOM 725 C C . PHE A 1 93 ? 0.433 4.822 -10.753 1.00 92.31 93 PHE A C 1
ATOM 727 O O . PHE A 1 93 ? 0.531 5.934 -11.267 1.00 92.31 93 PHE A O 1
ATOM 734 N N . LEU A 1 94 ? 0.028 4.630 -9.500 1.00 91.38 94 LEU A N 1
ATOM 735 C CA . LEU A 1 94 ? -0.032 5.688 -8.496 1.00 91.38 94 LEU A CA 1
ATOM 736 C C . LEU A 1 94 ? 1.331 5.783 -7.822 1.00 91.38 94 LEU A C 1
ATOM 738 O O . LEU A 1 94 ? 1.885 4.750 -7.448 1.00 91.38 94 LEU A O 1
ATOM 742 N N . LEU A 1 95 ? 1.851 6.996 -7.661 1.00 87.81 95 LEU A N 1
ATOM 743 C CA . LEU A 1 95 ? 3.010 7.285 -6.825 1.00 87.81 95 LEU A CA 1
ATOM 744 C C . LEU A 1 95 ? 2.512 7.974 -5.561 1.00 87.81 95 LEU A C 1
ATOM 746 O O . LEU A 1 95 ? 1.848 9.005 -5.650 1.00 87.81 95 LEU A O 1
ATOM 750 N N . LEU A 1 96 ? 2.821 7.394 -4.408 1.00 86.25 96 LEU A N 1
ATOM 751 C CA . LEU A 1 96 ? 2.455 7.934 -3.110 1.00 86.25 96 LEU A CA 1
ATOM 752 C C . LEU A 1 96 ? 3.729 8.189 -2.313 1.00 86.25 96 LEU A C 1
ATOM 754 O O . LEU A 1 96 ? 4.579 7.306 -2.187 1.00 86.25 96 LEU A O 1
ATOM 758 N N . GLU A 1 97 ? 3.854 9.403 -1.790 1.00 83.88 97 GLU A N 1
ATOM 759 C CA . GLU A 1 97 ? 4.935 9.808 -0.901 1.00 83.88 97 GLU A CA 1
ATOM 760 C C . GLU A 1 97 ? 4.348 10.607 0.263 1.00 83.88 97 GLU A C 1
ATOM 762 O O . GLU A 1 97 ? 3.445 11.419 0.060 1.00 83.88 97 GLU A O 1
ATOM 767 N N . GLY A 1 98 ? 4.853 10.373 1.473 1.00 82.12 98 GLY A N 1
ATOM 768 C CA . GLY A 1 98 ? 4.587 11.252 2.604 1.00 82.12 98 GLY A CA 1
ATOM 769 C C . GLY A 1 98 ? 5.443 10.957 3.828 1.00 82.12 98 GLY A C 1
ATOM 770 O O . GLY A 1 98 ? 6.042 9.886 3.961 1.00 82.12 98 GLY A O 1
ATOM 771 N N . LYS A 1 99 ? 5.481 11.919 4.752 1.00 81.56 99 LYS A N 1
ATOM 772 C CA . LYS A 1 99 ? 6.215 11.807 6.014 1.00 81.56 99 LYS A CA 1
ATOM 773 C C . LYS A 1 99 ? 5.544 10.794 6.958 1.00 81.56 99 LYS A C 1
ATOM 775 O O . LYS A 1 99 ? 4.389 11.020 7.310 1.00 81.56 99 LYS A O 1
ATOM 780 N N . PRO A 1 100 ? 6.248 9.746 7.430 1.00 81.44 100 PRO A N 1
ATOM 781 C CA . PRO A 1 100 ? 5.675 8.787 8.375 1.00 81.44 100 PRO A CA 1
ATOM 782 C C . PRO A 1 100 ? 5.100 9.499 9.599 1.00 81.44 100 PRO A C 1
ATOM 784 O O . PRO A 1 100 ? 5.789 10.350 10.177 1.00 81.44 100 PRO A O 1
ATOM 787 N N . VAL A 1 101 ? 3.878 9.137 10.002 1.00 83.50 101 VAL A N 1
ATOM 788 C CA . VAL A 1 101 ? 3.229 9.707 11.192 1.00 83.50 101 VAL A CA 1
ATOM 789 C C . VAL A 1 101 ? 3.979 9.270 12.453 1.00 83.50 101 VAL A C 1
ATOM 791 O O . VAL A 1 101 ? 4.166 10.068 13.367 1.00 83.50 101 VAL A O 1
ATOM 794 N N . LYS A 1 102 ? 4.531 8.045 12.454 1.00 84.25 102 LYS A N 1
ATOM 795 C CA . LYS A 1 102 ? 5.313 7.468 13.570 1.00 84.25 102 LYS A CA 1
ATOM 796 C C . LYS A 1 102 ? 4.522 7.333 14.873 1.00 84.25 102 LYS A C 1
ATOM 798 O O . LYS A 1 102 ? 5.111 7.300 15.953 1.00 84.25 102 LYS A O 1
ATOM 803 N N . GLU A 1 103 ? 3.211 7.200 14.768 1.00 86.31 103 GLU A N 1
ATOM 804 C CA . GLU A 1 103 ? 2.345 6.897 15.899 1.00 86.31 103 GLU A CA 1
ATOM 805 C C . GLU A 1 103 ? 1.986 5.405 15.923 1.00 86.31 103 GLU A C 1
ATOM 807 O O . GLU A 1 103 ? 2.065 4.719 14.896 1.00 86.31 103 GLU A O 1
ATOM 812 N N . PRO A 1 104 ? 1.613 4.856 17.092 1.00 87.25 104 PRO A N 1
ATOM 813 C CA . PRO A 1 104 ? 1.016 3.532 17.163 1.00 87.25 104 PRO A CA 1
ATOM 814 C C . PRO A 1 104 ? -0.223 3.439 16.263 1.00 87.25 104 PRO A C 1
ATOM 816 O O . PRO A 1 104 ? -0.941 4.420 16.085 1.00 87.25 104 PRO A O 1
ATOM 819 N N . ILE A 1 105 ? -0.456 2.252 15.702 1.00 87.69 105 ILE A N 1
ATOM 820 C CA . ILE A 1 105 ? -1.608 1.956 14.848 1.00 87.69 105 ILE A CA 1
ATOM 821 C C . ILE A 1 105 ? -2.339 0.760 15.455 1.00 87.69 105 ILE A C 1
ATOM 823 O O . ILE A 1 105 ? -1.779 -0.337 15.543 1.00 87.69 105 ILE A O 1
ATOM 827 N N . ALA A 1 106 ? -3.598 0.967 15.822 1.00 87.75 106 ALA A N 1
ATOM 828 C CA . ALA A 1 106 ? -4.555 -0.053 16.212 1.00 87.75 106 ALA A CA 1
ATOM 829 C C . ALA A 1 106 ? -5.687 -0.086 15.178 1.00 87.75 106 ALA A C 1
ATOM 831 O O . ALA A 1 106 ? -6.423 0.881 15.005 1.00 87.75 106 ALA A O 1
ATOM 832 N N . TRP A 1 107 ? -5.828 -1.204 14.468 1.00 89.06 107 TRP A N 1
ATOM 833 C CA . TRP A 1 107 ? -6.787 -1.336 13.370 1.00 89.06 107 TRP A CA 1
ATOM 834 C C . TRP A 1 107 ? -7.749 -2.502 13.612 1.00 89.06 107 TRP A C 1
ATOM 836 O O . TRP A 1 107 ? -7.326 -3.629 13.868 1.00 89.06 107 TRP A O 1
ATOM 846 N N . GLY A 1 108 ? -9.048 -2.226 13.494 1.00 86.00 108 GLY A N 1
ATOM 847 C CA . GLY A 1 108 ? -10.108 -3.223 13.415 1.00 86.00 108 GLY A CA 1
ATOM 848 C C . GLY A 1 108 ? -11.098 -2.868 12.309 1.00 86.00 108 GLY A C 1
ATOM 849 O O . GLY A 1 108 ? -11.823 -1.884 12.407 1.00 86.00 108 GLY A O 1
ATOM 850 N N . GLY A 1 109 ? -11.150 -3.671 11.244 1.00 87.38 109 GLY A N 1
ATOM 851 C CA . GLY A 1 109 ? -12.155 -3.526 10.183 1.00 87.38 109 GLY A CA 1
ATOM 852 C C . GLY A 1 109 ? -12.165 -2.130 9.532 1.00 87.38 109 GLY A C 1
ATOM 853 O O . GLY A 1 109 ? -11.180 -1.772 8.893 1.00 87.38 109 GLY A O 1
ATOM 854 N N . PRO A 1 110 ? -13.252 -1.346 9.629 1.00 86.31 110 PRO A N 1
ATOM 855 C CA . PRO A 1 110 ? -13.313 -0.009 9.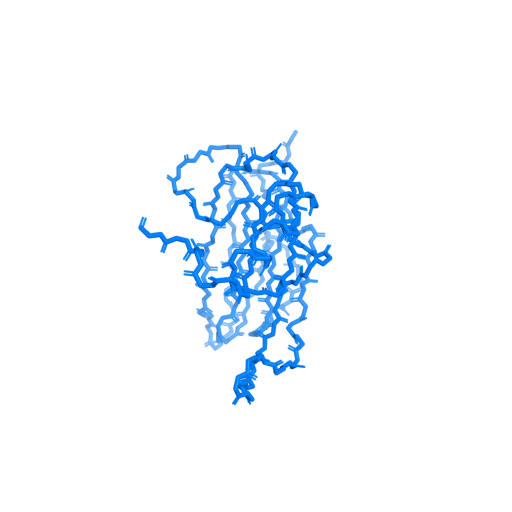039 1.00 86.31 110 PRO A CA 1
ATOM 856 C C . PRO A 1 110 ? -12.694 1.097 9.915 1.00 86.31 110 PRO A C 1
ATOM 858 O O . PRO A 1 110 ? -12.667 2.245 9.481 1.00 86.31 110 PRO A O 1
ATOM 861 N N . ILE A 1 111 ? -12.226 0.788 11.131 1.00 88.56 111 ILE A N 1
ATOM 862 C CA . ILE A 1 111 ? -11.779 1.782 12.118 1.00 88.56 111 ILE A CA 1
ATOM 863 C C . ILE A 1 111 ? -10.278 1.651 12.370 1.00 88.56 111 ILE A C 1
ATOM 865 O O . ILE A 1 111 ? -9.777 0.557 12.642 1.00 88.56 111 ILE A O 1
ATOM 869 N N . VAL A 1 112 ? -9.573 2.779 12.338 1.00 88.94 112 VAL A N 1
ATOM 870 C CA . VAL A 1 112 ? -8.154 2.887 12.691 1.00 88.94 112 VAL A CA 1
ATOM 871 C C . VAL A 1 112 ? -8.009 3.935 13.794 1.00 88.94 112 VAL A C 1
ATOM 873 O O . VAL A 1 112 ? -8.498 5.048 13.633 1.00 88.94 112 VAL A O 1
ATOM 876 N N . MET A 1 113 ? -7.354 3.563 14.893 1.00 91.81 113 MET A N 1
ATOM 877 C CA . MET A 1 113 ? -7.016 4.407 16.047 1.00 91.81 113 MET A CA 1
ATOM 878 C C . MET A 1 113 ? 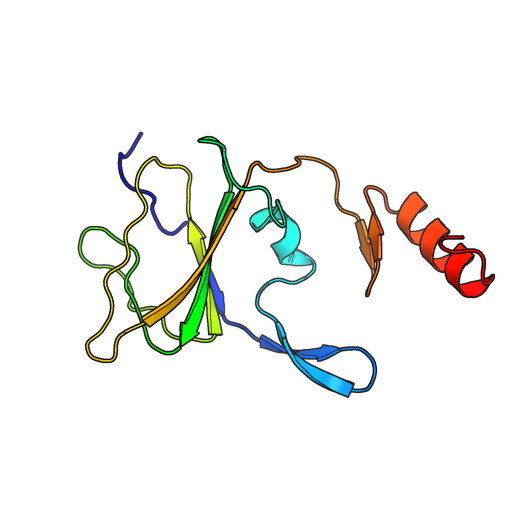-5.532 4.235 16.400 1.00 91.81 113 MET A C 1
ATOM 880 O O . MET A 1 113 ? -4.82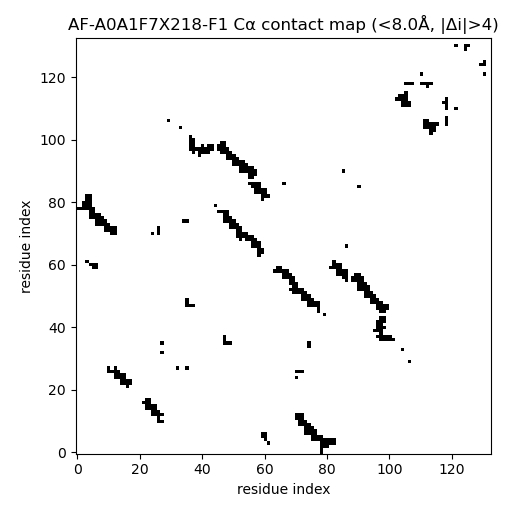0 3.481 15.728 1.00 91.81 113 MET A O 1
ATOM 884 N N . ASN A 1 114 ? -5.047 4.892 17.456 1.00 93.25 114 ASN A N 1
ATOM 885 C CA . ASN A 1 114 ? -3.666 4.731 17.899 1.00 93.25 114 ASN A CA 1
ATOM 886 C C . ASN A 1 114 ? -3.512 3.564 18.890 1.00 93.25 114 ASN A C 1
ATOM 888 O O . ASN A 1 114 ? -2.543 2.805 18.805 1.00 93.25 114 ASN A O 1
ATOM 892 N N . THR A 1 115 ? -4.474 3.365 19.796 1.00 95.25 115 THR A N 1
ATOM 893 C CA . THR A 1 115 ? -4.425 2.324 20.842 1.00 95.25 115 THR A CA 1
ATOM 894 C C . THR A 1 115 ? -5.550 1.289 20.730 1.00 95.25 115 THR A C 1
ATOM 896 O O . THR A 1 115 ? -6.570 1.504 20.071 1.00 95.25 115 THR A O 1
ATOM 899 N N . LYS A 1 116 ? -5.365 0.118 21.359 1.00 94.12 116 LYS A N 1
ATOM 900 C CA . LYS A 1 116 ? -6.377 -0.955 21.355 1.00 94.12 116 LYS A CA 1
ATOM 901 C C . LYS A 1 116 ? -7.613 -0.533 22.147 1.00 94.12 116 LYS A C 1
ATOM 903 O O . LYS A 1 116 ? -8.725 -0.859 21.755 1.00 94.12 116 LYS A O 1
ATOM 908 N N . GLU A 1 117 ? -7.404 0.223 23.215 1.00 96.88 117 GLU A N 1
ATOM 909 C CA . GLU A 1 117 ? -8.434 0.769 24.091 1.00 96.88 117 GLU A CA 1
ATOM 910 C C . GLU A 1 117 ? -9.310 1.788 23.347 1.00 96.88 117 GLU A C 1
ATOM 912 O O . GLU A 1 117 ? -10.535 1.713 23.423 1.00 96.88 117 GLU A O 1
ATOM 917 N N . GLU A 1 118 ? -8.705 2.694 22.569 1.00 95.25 118 GLU A N 1
ATOM 918 C CA . GLU A 1 118 ? -9.435 3.615 21.681 1.00 95.25 118 GLU A CA 1
ATOM 919 C C . GLU A 1 118 ? -10.243 2.862 20.625 1.00 95.25 118 GLU A C 1
ATOM 921 O O . GLU A 1 118 ? -11.389 3.210 20.347 1.00 95.25 118 GLU A O 1
ATOM 926 N N . LEU A 1 119 ? -9.660 1.814 20.041 1.00 94.12 119 LEU A N 1
ATOM 927 C CA . LEU A 1 119 ? -10.334 1.000 19.039 1.00 94.12 119 LEU A CA 1
ATOM 928 C C . LEU A 1 119 ? -11.542 0.252 19.633 1.00 94.12 119 LEU A C 1
ATOM 930 O O . LEU A 1 119 ? -12.606 0.218 19.018 1.00 94.12 119 LEU A O 1
ATOM 934 N N . GLU A 1 120 ? -11.404 -0.325 20.828 1.00 94.75 120 GLU A N 1
ATOM 935 C CA . GLU A 1 120 ? -12.499 -0.988 21.550 1.00 94.75 120 GLU A CA 1
ATOM 936 C C . GLU A 1 120 ? -13.611 -0.003 21.930 1.00 94.75 120 GLU A C 1
ATOM 938 O O . GLU A 1 120 ? -14.795 -0.312 21.768 1.00 94.75 120 GLU A O 1
ATOM 943 N N . LEU A 1 121 ? -13.243 1.201 22.380 1.00 95.19 121 LEU A N 1
ATOM 944 C CA . LEU A 1 121 ? -14.197 2.272 22.649 1.00 95.19 121 LEU A CA 1
ATOM 945 C C . LEU A 1 121 ? -14.954 2.680 21.379 1.00 95.19 121 LEU A C 1
ATOM 947 O O . LEU A 1 121 ? -16.177 2.773 21.416 1.00 95.19 121 LEU A O 1
ATOM 951 N N . ALA A 1 122 ? -14.255 2.855 20.255 1.00 94.12 122 ALA A N 1
ATOM 952 C CA . ALA A 1 122 ? -14.862 3.218 18.977 1.00 94.12 122 ALA A CA 1
ATOM 953 C C . ALA A 1 122 ? -15.924 2.203 18.529 1.00 94.12 122 ALA A C 1
ATOM 955 O O . ALA A 1 122 ? -17.023 2.585 18.131 1.00 94.12 122 ALA A O 1
ATOM 956 N N . PHE A 1 123 ? -15.637 0.904 18.647 1.00 94.19 123 PHE A N 1
ATOM 957 C CA . PHE A 1 123 ? -16.626 -0.133 18.346 1.00 94.19 123 PHE A CA 1
ATOM 958 C C . PHE A 1 123 ? -17.831 -0.081 19.285 1.00 94.19 123 PHE A C 1
ATOM 960 O O . PHE A 1 123 ? -18.968 -0.144 18.819 1.00 94.19 123 PHE A O 1
ATOM 967 N N . LYS A 1 124 ? -17.604 0.111 20.589 1.00 94.62 124 LYS A N 1
ATOM 968 C CA . LYS A 1 124 ? -18.692 0.270 21.558 1.00 94.62 124 LYS A CA 1
ATOM 969 C C . LYS A 1 124 ? -19.580 1.475 21.227 1.00 94.62 124 LYS A C 1
ATOM 971 O O . LYS A 1 124 ? -20.801 1.388 21.314 1.00 94.62 124 LYS A O 1
ATOM 976 N N . GLU A 1 125 ? -18.991 2.602 20.838 1.00 94.38 125 GLU A N 1
ATOM 977 C CA . GLU A 1 125 ? -19.746 3.792 20.438 1.00 94.38 125 GLU A CA 1
ATOM 978 C C . GLU A 1 125 ? -20.565 3.567 19.164 1.00 94.38 125 GLU A C 1
ATOM 980 O O . GLU A 1 125 ? -21.656 4.129 19.045 1.00 94.38 125 GLU A O 1
ATOM 985 N N . ILE A 1 126 ? -20.084 2.745 18.225 1.00 92.81 126 ILE A N 1
ATOM 986 C CA . ILE A 1 126 ? -20.863 2.351 17.043 1.00 92.81 126 ILE A CA 1
ATOM 987 C C . ILE A 1 126 ? -22.086 1.541 17.468 1.00 92.81 126 ILE A C 1
ATOM 989 O O . ILE A 1 126 ? -23.200 1.884 17.069 1.00 92.81 126 ILE A O 1
ATOM 993 N N . ASP A 1 127 ? -21.899 0.529 18.319 1.00 92.75 127 ASP A N 1
ATOM 994 C CA . ASP A 1 127 ? -22.990 -0.319 18.816 1.00 92.75 127 ASP A CA 1
ATOM 995 C C . ASP A 1 127 ? -24.050 0.498 19.579 1.00 92.75 127 ASP A C 1
ATOM 997 O O . ASP A 1 127 ? -25.248 0.217 19.515 1.00 92.75 127 ASP A O 1
ATOM 1001 N N . GLU A 1 128 ? -23.626 1.561 20.266 1.00 95.25 128 GLU A N 1
ATOM 1002 C CA . GLU A 1 128 ? -24.501 2.476 21.003 1.00 95.25 128 GLU A CA 1
ATOM 1003 C C . GLU A 1 128 ? -25.083 3.631 20.152 1.00 95.25 128 GLU A C 1
ATOM 1005 O O . GLU A 1 128 ? -25.803 4.473 20.696 1.00 95.25 128 GLU A O 1
ATOM 1010 N N . ASN A 1 129 ? -24.810 3.701 18.839 1.00 91.06 129 ASN A N 1
ATOM 1011 C CA . ASN A 1 129 ? -25.171 4.825 17.948 1.00 91.06 129 ASN A CA 1
ATOM 1012 C C . ASN A 1 129 ? -24.668 6.203 18.435 1.00 91.06 129 ASN A C 1
ATOM 1014 O O . ASN A 1 129 ? -25.349 7.233 18.327 1.00 91.06 129 ASN A O 1
ATOM 1018 N N . LYS A 1 130 ? -23.469 6.226 19.014 1.00 90.75 130 LYS A N 1
ATOM 1019 C CA . LYS A 1 130 ? -22.788 7.425 19.525 1.00 90.75 130 LYS A CA 1
ATOM 1020 C C . LYS A 1 130 ? -21.519 7.785 18.752 1.00 90.75 130 LYS A C 1
ATOM 1022 O O . LYS A 1 130 ? -20.994 8.869 18.980 1.00 90.75 130 LYS A O 1
ATOM 1027 N N . PHE A 1 131 ? -21.054 6.923 17.852 1.00 84.06 131 PHE A N 1
ATOM 1028 C CA . PHE A 1 131 ? -19.826 7.144 17.092 1.00 84.06 131 PHE A CA 1
ATOM 1029 C C . PHE A 1 131 ? -19.965 8.318 16.113 1.00 84.06 131 PHE A C 1
ATOM 1031 O O . PHE A 1 131 ? -20.772 8.243 15.191 1.00 84.06 131 PHE A O 1
ATOM 1038 N N . ILE A 1 132 ? -19.155 9.366 16.323 1.00 68.62 132 ILE A N 1
ATOM 1039 C CA . ILE A 1 132 ? -19.059 10.598 15.516 1.00 68.62 132 ILE A CA 1
ATOM 1040 C C . ILE A 1 132 ? -20.421 11.315 15.361 1.00 68.62 132 ILE A C 1
ATOM 1042 O O . ILE A 1 132 ? -21.225 10.987 14.490 1.00 68.62 132 ILE A O 1
ATOM 1046 N N . LYS A 1 133 ? -20.665 12.335 16.195 1.00 55.22 133 LYS A N 1
ATOM 1047 C CA . LYS A 1 133 ? -21.789 13.282 16.073 1.00 55.22 133 LYS A CA 1
ATOM 1048 C C . LYS A 1 133 ? -21.299 14.698 15.828 1.00 55.22 133 LYS A C 1
ATOM 1050 O O . LYS A 1 133 ? -20.260 15.056 16.424 1.00 55.22 133 LYS A O 1
#

Sequence (133 aa):
MSEIRTIRRIITGTRTQDGAGVKLVRVFGYHDTKDFDPFLMLDAFDSTLFVYIIEGAARFAAEGGELITEKHAVLFNNGKKFMAKAADKGVRFLLLEGKPVKEPIAWGGPIVMNTKEELELAFKEIDENKFIK

Mean predicted aligned error: 9.41 Å

InterPro domains:
  IPR008778 Pirin, C-terminal domain [PF05726] (48-131)
  IPR011051 RmlC-like cupin domain superfamily [SSF51182] (4-131)
  IPR012093 Pirin [PTHR13903] (48-130)
  IPR014710 RmlC-like jelly roll fold [G3DSA:2.60.120.10] (48-101)
  IPR014710 RmlC-like jelly roll fold [G3DSA:2.60.120.10] (102-125)

Nearest PDB structures (foldseek):
  6d0p-assembly4_D  TM=9.061E-01  e=3.137E-05  Acinetobacter baumannii
  4hlt-assembly1_A  TM=8.664E-01  e=4.595E-05  Homo sapiens
  7te5-assembly1_A  TM=8.790E-01  e=8.839E-05  Yersinia pestis CO92
  1j1l-assembly1_A  TM=8.013E-01  e=8.839E-05  Homo sapiens
  6d0g-assembly1_A  TM=8.079E-01  e=1.028E-03  Acinetobacter baumannii

Solvent-accessible surface area (backbone atoms only — not comparable to full-atom values): 7870 Å² total; per-residue (Å²): 132,66,67,58,30,48,76,69,47,78,35,73,42,41,83,46,70,48,89,98,66,48,76,45,71,49,57,71,49,88,92,45,46,80,80,57,39,33,88,78,44,86,87,57,99,74,33,42,37,36,36,39,28,73,37,50,25,33,21,52,41,98,71,72,68,68,78,45,46,44,55,26,32,41,37,42,44,81,53,83,38,85,58,77,44,61,42,97,86,33,62,42,62,51,80,48,48,5,51,50,76,87,67,64,78,22,77,57,93,97,47,76,35,53,40,67,67,56,40,54,48,48,53,53,26,50,78,68,77,59,56,86,126

Organism: NCBI:txid1817813

pLDDT: mean 80.47, std 15.22, range [30.06, 96.88]

Foldseek 3Di:
DDQAWDWPDKFAWDWDAADPGDTDTHRADDVCVQLQADPDDPDDLQKWKKKAWQAAWWAWDPDDGDIGGHRMMTTIDRHNDTDIDGDPVGTDMDIGIDHGPPAAWDDDRPDIDRDPVVVVVQVVCVVVVNRDD

Radius of gyration: 17.63 Å; Cα contacts (8 Å, |Δi|>4): 256; chains: 1; bounding box: 49×29×48 Å

Secondary structure (DSSP, 8-state):
--SBPPEEEEEEPEEEEETTTEEEEESS-TTTGGGS--S-----TT-EEEEEEEEEEEE-SSSS---EETTEEEEE-S-SB---EEEEEEEEEEEEEE-------EEETTEEESSHHHHHHHHHHHHTT-S--